Protein AF-A0A6M4GUN7-F1 (afdb_monomer_lite)

Organism: NCBI:txid2732067

Secondary structure (DSSP, 8-state):
------SPEEEEEEETTEEEEEEE-SSEEEEEETT-S--EEEEHHHHHTTTHHHHHHHHHHHT-PPP-------

pLDDT: mean 79.71, std 13.84, range [49.0, 95.38]

Structure (mmCIF, N/CA/C/O backbone):
data_AF-A0A6M4GUN7-F1
#
_entry.id   AF-A0A6M4GUN7-F1
#
loop_
_atom_site.group_PDB
_atom_site.id
_atom_site.type_symbol
_atom_site.label_atom_id
_atom_site.label_alt_id
_atom_site.label_comp_id
_atom_site.label_asym_id
_atom_site.label_entity_id
_atom_site.label_seq_id
_atom_site.pdbx_PDB_ins_code
_atom_site.Cartn_x
_atom_site.Cartn_y
_atom_site.Cartn_z
_atom_site.occupancy
_atom_site.B_iso_or_equiv
_atom_site.auth_seq_id
_atom_site.auth_comp_id
_atom_site.auth_asym_id
_atom_site.auth_atom_id
_atom_site.pdbx_PDB_model_num
ATOM 1 N N . MET A 1 1 ? -1.417 13.016 -17.744 1.00 67.56 1 MET A N 1
ATOM 2 C CA . MET A 1 1 ? -0.187 13.240 -16.952 1.00 67.56 1 MET A CA 1
ATOM 3 C C . MET A 1 1 ? -0.332 12.476 -15.651 1.00 67.56 1 MET A C 1
ATOM 5 O O . MET A 1 1 ? -1.384 12.584 -15.034 1.00 67.56 1 MET A O 1
ATOM 9 N N . ILE A 1 2 ? 0.675 11.694 -15.268 1.00 86.50 2 ILE A N 1
ATOM 10 C CA . ILE A 1 2 ? 0.728 11.042 -13.956 1.00 86.50 2 ILE A CA 1
ATOM 11 C C . ILE A 1 2 ? 1.789 11.752 -13.118 1.00 86.50 2 ILE A C 1
ATOM 13 O O . ILE A 1 2 ? 2.857 12.080 -13.634 1.00 86.50 2 ILE A O 1
ATOM 17 N N . THR A 1 3 ? 1.475 12.051 -11.860 1.00 87.06 3 THR A N 1
ATOM 18 C CA . THR A 1 3 ? 2.411 12.740 -10.968 1.00 87.06 3 THR A CA 1
ATOM 19 C C . THR A 1 3 ? 3.266 11.693 -10.263 1.00 87.06 3 THR A C 1
ATOM 21 O O . THR A 1 3 ? 2.701 10.842 -9.569 1.00 87.06 3 THR A O 1
ATOM 24 N N . PRO A 1 4 ? 4.599 11.719 -10.426 1.00 83.94 4 PRO A N 1
ATOM 25 C CA . PRO A 1 4 ? 5.468 10.786 -9.729 1.00 83.94 4 PRO A CA 1
ATOM 26 C C . PRO A 1 4 ? 5.371 11.004 -8.218 1.00 83.94 4 PRO A C 1
ATOM 28 O O . PRO A 1 4 ? 5.253 12.131 -7.729 1.00 83.94 4 PRO A O 1
ATOM 31 N N . LEU A 1 5 ? 5.427 9.906 -7.472 1.00 87.00 5 LEU A N 1
ATOM 32 C CA . LEU A 1 5 ? 5.424 9.937 -6.019 1.00 87.00 5 LEU A CA 1
ATOM 33 C C . LEU A 1 5 ? 6.808 10.381 -5.527 1.00 87.00 5 LEU A C 1
ATOM 35 O O . LEU A 1 5 ? 7.708 9.565 -5.386 1.00 87.00 5 LEU A O 1
ATOM 39 N N . ALA A 1 6 ? 6.991 11.682 -5.308 1.00 82.81 6 ALA A N 1
ATOM 40 C CA . ALA A 1 6 ? 8.274 12.236 -4.863 1.00 82.81 6 ALA A CA 1
ATOM 41 C C . ALA A 1 6 ? 8.530 12.058 -3.354 1.00 82.81 6 ALA A C 1
ATOM 43 O O . ALA A 1 6 ? 9.673 12.080 -2.910 1.00 82.81 6 ALA A O 1
ATOM 44 N N . ALA A 1 7 ? 7.470 11.897 -2.559 1.00 87.38 7 ALA A N 1
ATOM 45 C CA . ALA A 1 7 ? 7.538 11.743 -1.109 1.00 87.38 7 ALA A CA 1
ATOM 46 C C . ALA A 1 7 ? 6.474 10.748 -0.625 1.00 87.38 7 ALA A C 1
ATOM 48 O O . ALA A 1 7 ? 5.468 10.562 -1.319 1.00 87.38 7 ALA A O 1
ATOM 49 N N . PRO A 1 8 ? 6.646 10.136 0.564 1.00 90.81 8 PRO A N 1
ATOM 50 C CA . PRO A 1 8 ? 5.669 9.198 1.091 1.00 90.81 8 PRO A CA 1
ATOM 51 C C . PRO A 1 8 ? 4.271 9.817 1.216 1.00 90.81 8 PRO A C 1
ATOM 53 O O . PRO A 1 8 ? 4.078 10.827 1.895 1.00 90.81 8 PRO A O 1
ATOM 56 N N . LEU A 1 9 ? 3.278 9.191 0.585 1.00 92.75 9 LEU A N 1
ATOM 57 C CA . LEU A 1 9 ? 1.887 9.628 0.615 1.00 92.75 9 LEU A CA 1
ATOM 58 C C . LEU A 1 9 ? 1.084 8.766 1.583 1.00 92.75 9 LEU A C 1
ATOM 60 O O . LEU A 1 9 ? 0.947 7.558 1.398 1.00 92.75 9 LEU A O 1
ATOM 64 N N . LYS A 1 10 ? 0.497 9.407 2.594 1.00 93.50 10 LYS A N 1
ATOM 65 C CA . LYS A 1 10 ? -0.339 8.755 3.603 1.00 93.50 10 LYS A CA 1
ATOM 66 C C . LYS A 1 10 ? -1.822 8.952 3.300 1.00 93.50 10 LYS A C 1
ATOM 68 O O . LYS A 1 10 ? -2.271 10.079 3.097 1.00 93.50 10 LYS A O 1
ATOM 73 N N . ARG A 1 11 ? -2.595 7.868 3.306 1.00 95.38 11 ARG A N 1
ATOM 74 C CA . ARG A 1 11 ? -4.045 7.858 3.081 1.00 95.38 11 ARG A CA 1
ATOM 75 C C . ARG A 1 11 ? -4.749 6.974 4.098 1.00 95.38 11 ARG A C 1
ATOM 77 O O . ARG A 1 11 ? -4.196 5.982 4.558 1.00 95.38 11 ARG A O 1
ATOM 84 N N . SER A 1 12 ? -5.971 7.358 4.444 1.00 93.12 12 SER A N 1
ATOM 85 C CA . SER A 1 12 ? -6.898 6.480 5.150 1.00 93.12 12 SER A CA 1
ATOM 86 C C . SER A 1 12 ? -7.769 5.796 4.112 1.00 93.12 12 SER A C 1
ATOM 88 O O . SER A 1 12 ? -8.264 6.465 3.207 1.00 93.12 12 SER A O 1
ATOM 90 N N . ILE A 1 13 ? -7.951 4.492 4.250 1.00 93.94 13 ILE A N 1
ATOM 91 C CA . ILE A 1 13 ? -8.895 3.711 3.454 1.00 93.94 13 ILE A CA 1
ATOM 92 C C . ILE A 1 13 ? -9.754 2.878 4.397 1.00 93.94 13 ILE A C 1
ATOM 94 O O . ILE A 1 13 ? -9.300 2.519 5.484 1.00 93.94 13 ILE A O 1
ATOM 98 N N . SER A 1 14 ? -10.964 2.552 3.968 1.00 93.19 14 SER A N 1
ATOM 99 C CA . SER A 1 14 ? -11.853 1.646 4.689 1.00 93.19 14 SER A CA 1
ATOM 100 C C . SER A 1 14 ? -12.117 0.435 3.800 1.00 93.19 14 SER A C 1
ATOM 102 O O . SER A 1 14 ? -12.482 0.593 2.636 1.00 93.19 14 SER A O 1
ATOM 104 N N . VAL A 1 15 ? -11.885 -0.761 4.333 1.00 92.00 15 VAL A N 1
ATOM 105 C CA . VAL A 1 15 ? -12.057 -2.045 3.639 1.00 92.00 15 VAL A CA 1
ATOM 106 C C . VAL A 1 15 ? -12.828 -2.962 4.580 1.00 92.00 15 VAL A C 1
ATOM 108 O O . VAL A 1 15 ? -12.427 -3.107 5.731 1.00 92.00 15 VAL A O 1
ATOM 111 N N . ASP A 1 16 ? -13.956 -3.516 4.132 1.00 90.25 16 ASP A N 1
ATOM 112 C CA . ASP A 1 16 ? -14.814 -4.417 4.924 1.00 90.25 16 ASP A CA 1
ATOM 113 C C . ASP A 1 16 ? -15.187 -3.878 6.321 1.00 90.25 16 ASP A C 1
ATOM 115 O O . ASP A 1 16 ? -15.248 -4.608 7.306 1.00 90.25 16 ASP A O 1
ATOM 119 N N . GLY A 1 17 ? -15.404 -2.563 6.434 1.00 91.81 17 GLY A N 1
ATOM 120 C CA . GLY A 1 17 ? -15.727 -1.904 7.707 1.00 91.81 17 GLY A CA 1
ATOM 121 C C . GLY A 1 17 ? -14.531 -1.677 8.642 1.00 91.81 17 GLY A C 1
ATOM 122 O O . GLY A 1 17 ? -14.699 -1.134 9.733 1.00 91.81 17 GLY A O 1
ATOM 123 N N . HIS A 1 18 ? -13.319 -2.035 8.218 1.00 89.38 18 HIS A N 1
ATOM 124 C CA . HIS A 1 18 ? -12.082 -1.779 8.943 1.00 89.38 18 HIS A CA 1
ATOM 125 C C . HIS A 1 18 ? -11.315 -0.608 8.326 1.00 89.38 18 HIS A C 1
ATOM 127 O O . HIS A 1 18 ? -11.076 -0.552 7.120 1.00 89.38 18 HIS A O 1
ATOM 133 N N . ASP A 1 19 ? -10.888 0.324 9.175 1.00 93.31 19 ASP A N 1
ATOM 134 C CA . ASP A 1 19 ? -10.070 1.454 8.753 1.00 93.31 19 ASP A CA 1
ATOM 135 C C . ASP A 1 19 ? -8.584 1.089 8.749 1.00 93.31 19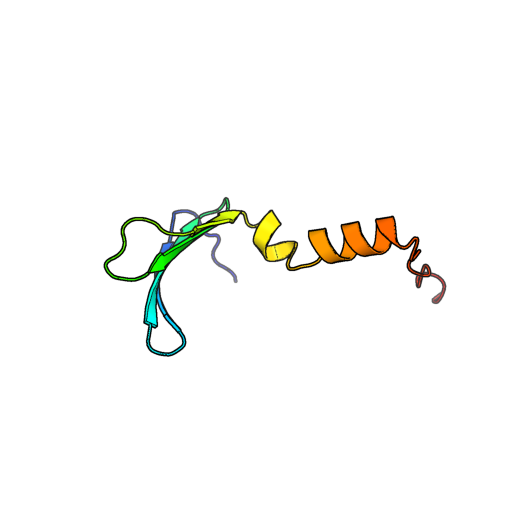 ASP A C 1
ATOM 137 O O . ASP A 1 19 ? -8.033 0.583 9.734 1.00 93.31 19 ASP A O 1
ATOM 141 N N . TYR A 1 20 ? -7.903 1.463 7.672 1.00 93.56 20 TYR A N 1
ATOM 142 C CA . TYR A 1 20 ? -6.471 1.291 7.497 1.00 93.56 20 TYR A CA 1
ATOM 143 C C . TYR A 1 20 ? -5.811 2.608 7.124 1.00 93.56 20 TYR A C 1
ATOM 145 O O . TYR A 1 20 ? -6.325 3.425 6.366 1.00 93.56 20 TYR A O 1
ATOM 153 N N . THR A 1 21 ? -4.611 2.789 7.648 1.00 93.94 21 THR A N 1
ATOM 154 C CA . THR A 1 21 ? -3.669 3.803 7.210 1.00 93.94 21 THR A CA 1
ATOM 155 C C . THR A 1 21 ? -2.702 3.171 6.225 1.00 93.94 21 THR A C 1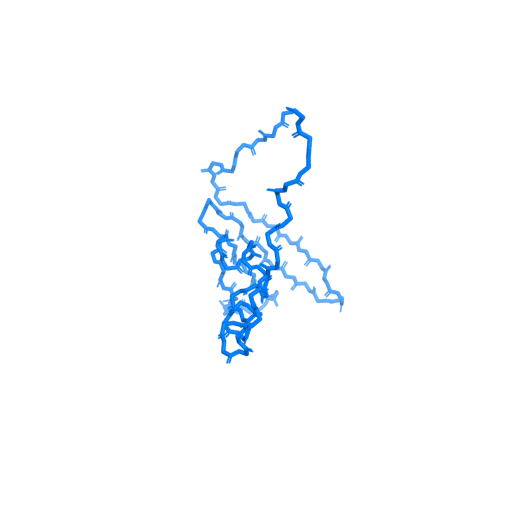
ATOM 157 O O . THR A 1 21 ? -1.949 2.267 6.580 1.00 93.94 21 THR A O 1
ATOM 160 N N . VAL A 1 22 ? -2.697 3.685 5.006 1.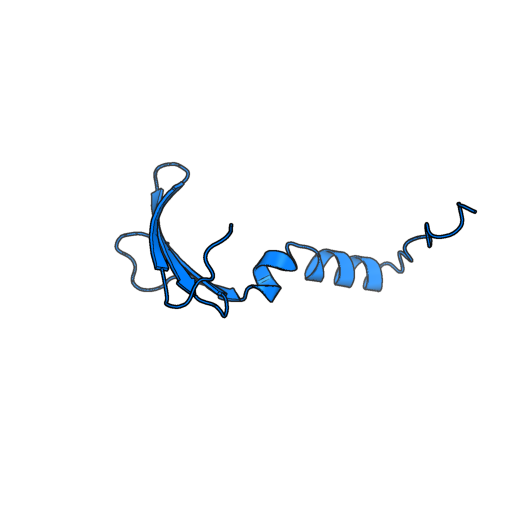00 94.12 22 VAL A N 1
ATOM 161 C CA . VAL A 1 22 ? -1.804 3.276 3.930 1.00 94.12 22 VAL A CA 1
ATOM 162 C C . VAL A 1 22 ? -0.763 4.363 3.724 1.00 94.12 22 VAL A C 1
ATOM 164 O O . VAL A 1 22 ? -1.108 5.531 3.566 1.00 94.12 22 VAL A O 1
ATOM 167 N N . VAL A 1 23 ? 0.510 3.991 3.734 1.00 94.31 23 VAL A N 1
ATOM 168 C CA . VAL A 1 23 ? 1.628 4.861 3.368 1.00 94.31 23 VAL A CA 1
ATOM 169 C C . VAL A 1 23 ? 2.260 4.273 2.119 1.00 94.31 23 VAL A C 1
ATOM 171 O O . VAL A 1 23 ? 2.760 3.157 2.166 1.00 94.31 23 VAL A O 1
ATOM 174 N N . MET A 1 24 ? 2.215 5.003 1.012 1.00 94.12 24 MET A N 1
ATOM 175 C CA . MET A 1 24 ? 2.907 4.641 -0.226 1.00 94.12 24 MET A CA 1
ATOM 176 C C . MET A 1 24 ? 4.214 5.418 -0.301 1.00 94.12 24 MET A C 1
ATOM 178 O O . MET A 1 24 ? 4.207 6.621 -0.050 1.00 94.12 24 MET A O 1
ATOM 182 N N . SER A 1 25 ? 5.304 4.763 -0.676 1.00 92.19 25 SER A N 1
ATOM 183 C CA . SER A 1 25 ? 6.603 5.371 -0.967 1.00 92.19 25 SER A CA 1
ATOM 184 C C . SER A 1 25 ? 7.129 4.867 -2.319 1.00 92.19 25 SER A C 1
ATOM 186 O O . SER A 1 25 ? 6.555 3.938 -2.891 1.00 92.19 25 SER A O 1
ATOM 188 N N . PRO A 1 26 ? 8.196 5.459 -2.879 1.00 90.38 26 PRO A N 1
ATOM 189 C CA . PRO A 1 26 ? 8.806 4.960 -4.114 1.00 90.38 26 PRO A CA 1
ATOM 190 C C . PRO A 1 26 ? 9.254 3.491 -4.055 1.00 90.38 26 PRO A C 1
ATOM 192 O O . PRO A 1 26 ? 9.331 2.838 -5.089 1.00 90.38 26 PRO A O 1
ATOM 195 N N . GLU A 1 27 ? 9.511 2.951 -2.865 1.00 89.19 27 GLU A N 1
ATOM 196 C CA . GLU A 1 27 ? 10.029 1.599 -2.633 1.00 89.19 27 GLU A CA 1
ATOM 197 C C . GLU A 1 27 ? 8.914 0.570 -2.382 1.00 89.19 27 GLU A C 1
ATOM 199 O O . GLU A 1 27 ? 9.075 -0.620 -2.684 1.00 89.19 27 GLU A O 1
ATOM 204 N N . GLY A 1 28 ? 7.767 1.010 -1.855 1.00 90.31 28 GLY A N 1
ATOM 205 C CA . GLY A 1 28 ? 6.663 0.110 -1.551 1.00 90.31 28 GLY A CA 1
ATOM 206 C C . GLY A 1 28 ? 5.463 0.751 -0.864 1.00 90.31 28 GLY A C 1
ATOM 207 O O . GLY A 1 28 ? 5.189 1.946 -0.973 1.00 90.31 28 GLY A O 1
ATOM 208 N N . ILE A 1 29 ? 4.720 -0.084 -0.143 1.00 93.38 29 ILE A N 1
ATOM 209 C CA . ILE A 1 29 ? 3.525 0.293 0.598 1.00 93.38 29 ILE A CA 1
ATOM 210 C C . ILE A 1 29 ? 3.563 -0.277 2.012 1.00 93.38 29 ILE A C 1
ATOM 212 O O . ILE A 1 29 ? 3.929 -1.427 2.244 1.00 93.38 29 ILE A O 1
ATOM 216 N N . ARG A 1 30 ? 3.090 0.510 2.969 1.00 92.25 30 ARG A N 1
ATOM 217 C CA . ARG A 1 30 ? 2.855 0.079 4.340 1.00 92.25 30 ARG A CA 1
ATOM 218 C C . ARG A 1 30 ? 1.391 0.248 4.689 1.00 92.25 30 ARG A C 1
ATOM 220 O O . ARG A 1 30 ? 0.849 1.346 4.599 1.00 92.25 30 ARG A O 1
ATOM 227 N N . ILE A 1 31 ? 0.766 -0.825 5.149 1.00 93.56 31 ILE A N 1
ATOM 228 C CA . ILE A 1 31 ? -0.645 -0.867 5.526 1.00 93.56 31 ILE A CA 1
ATOM 229 C C . ILE A 1 31 ? -0.724 -1.128 7.023 1.00 93.56 31 ILE A C 1
ATOM 231 O O . ILE A 1 31 ? -0.271 -2.152 7.528 1.00 93.56 31 ILE A O 1
ATOM 235 N N . THR A 1 32 ? -1.291 -0.181 7.757 1.00 91.50 32 THR A N 1
ATOM 236 C CA . THR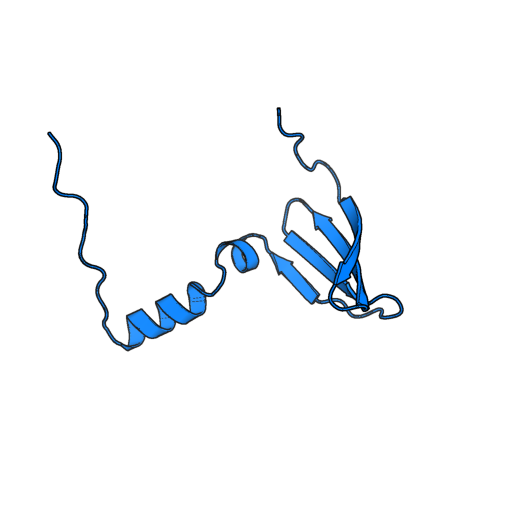 A 1 32 ? -1.418 -0.250 9.211 1.00 91.50 32 THR A CA 1
ATOM 237 C C . THR A 1 32 ? -2.890 -0.154 9.593 1.00 91.50 32 THR A C 1
ATOM 239 O O . THR A 1 32 ? -3.512 0.860 9.281 1.00 91.50 32 THR A O 1
ATOM 242 N N . PRO A 1 33 ? -3.470 -1.153 10.277 1.00 90.50 33 PRO A N 1
ATOM 243 C CA . PRO A 1 33 ? -4.824 -1.036 10.804 1.00 90.50 33 PRO A CA 1
ATOM 244 C C . PRO A 1 33 ? -4.922 0.152 11.766 1.00 90.50 33 PRO A C 1
ATOM 246 O O . PRO A 1 33 ? -4.013 0.396 12.569 1.00 90.50 33 PRO A O 1
ATOM 249 N N . LYS A 1 34 ? -6.022 0.898 11.710 1.00 84.69 34 LYS A N 1
ATOM 250 C CA . LYS A 1 34 ? -6.252 2.045 12.592 1.00 84.69 34 LYS A CA 1
ATOM 251 C C . LYS A 1 34 ? -6.204 1.602 14.059 1.00 84.69 34 LYS A C 1
ATOM 253 O O . LYS A 1 34 ? -6.779 0.589 14.444 1.00 84.69 34 LYS A O 1
ATOM 258 N N . GLY A 1 35 ? -5.458 2.345 14.878 1.00 77.81 35 GLY A N 1
ATOM 259 C CA . GLY A 1 35 ? -5.239 2.016 16.293 1.00 77.81 35 GLY A CA 1
ATOM 260 C C . GLY A 1 35 ? -4.185 0.931 16.557 1.00 77.81 35 GLY A C 1
ATOM 261 O O . GLY A 1 35 ? -3.917 0.618 17.717 1.00 77.81 35 GLY A O 1
ATOM 262 N N . LYS A 1 36 ? -3.540 0.372 15.522 1.00 77.25 36 LYS A N 1
ATOM 263 C CA . LYS A 1 36 ? -2.415 -0.565 15.667 1.00 77.25 36 LYS A CA 1
ATOM 264 C C . LYS A 1 36 ? -1.101 0.109 15.271 1.00 77.25 36 LYS A C 1
ATOM 266 O O . LYS A 1 36 ? -1.055 0.948 14.382 1.00 77.25 36 LYS A O 1
ATOM 271 N N . ARG A 1 37 ? -0.012 -0.258 15.955 1.00 73.31 37 ARG A N 1
ATOM 272 C CA . ARG A 1 37 ? 1.350 0.234 15.651 1.00 73.31 37 ARG A CA 1
ATOM 273 C C . ARG A 1 37 ? 2.128 -0.699 14.716 1.00 73.31 37 ARG A C 1
ATOM 275 O O . ARG A 1 37 ? 3.038 -0.250 14.025 1.00 73.31 37 ARG A O 1
ATOM 282 N N . LYS A 1 38 ? 1.768 -1.987 14.686 1.00 75.44 38 LYS A N 1
ATOM 283 C CA . LYS A 1 38 ? 2.329 -2.977 13.758 1.00 75.44 38 LYS A CA 1
ATOM 284 C C . LYS A 1 38 ? 1.471 -2.996 12.493 1.00 75.44 38 LYS A C 1
ATOM 286 O O . LYS A 1 38 ? 0.313 -3.396 12.552 1.00 75.44 38 LYS A O 1
ATOM 291 N N . GLY A 1 39 ? 2.035 -2.502 11.397 1.00 82.31 39 GLY A N 1
ATOM 292 C CA . GLY A 1 39 ? 1.473 -2.615 10.053 1.00 82.31 39 GLY A CA 1
ATOM 293 C C . GLY A 1 39 ? 2.330 -3.548 9.207 1.00 82.31 39 GLY A C 1
ATOM 294 O O . GLY A 1 39 ? 3.488 -3.782 9.550 1.00 82.31 39 GLY A O 1
ATOM 295 N N . SER A 1 40 ? 1.758 -4.065 8.127 1.00 89.38 40 SER A N 1
ATOM 296 C CA . SER A 1 40 ? 2.476 -4.869 7.141 1.00 89.38 40 SER A CA 1
ATOM 297 C C . SER A 1 40 ? 3.110 -3.953 6.102 1.00 89.38 40 SER A C 1
ATOM 299 O O . SER A 1 40 ? 2.483 -2.987 5.664 1.00 89.38 40 SER A O 1
ATOM 301 N N . GLU A 1 41 ? 4.344 -4.246 5.720 1.00 90.19 41 GLU A N 1
ATOM 302 C CA . GLU A 1 41 ? 5.098 -3.501 4.716 1.00 90.19 41 GLU A CA 1
ATOM 303 C C . GLU A 1 41 ? 5.415 -4.426 3.546 1.00 90.19 41 GLU A C 1
ATOM 305 O O . GLU A 1 41 ? 5.787 -5.581 3.752 1.00 90.19 41 GLU A O 1
ATOM 310 N N . PHE A 1 42 ? 5.214 -3.924 2.332 1.00 90.12 42 PHE A N 1
ATOM 311 C CA . PHE A 1 42 ? 5.395 -4.665 1.094 1.00 90.12 42 PHE A CA 1
ATOM 312 C C . PHE A 1 42 ? 6.159 -3.801 0.099 1.00 90.12 42 PHE A C 1
ATOM 314 O O . PHE A 1 42 ? 5.816 -2.637 -0.097 1.00 90.12 42 PHE A O 1
ATOM 321 N N . THR A 1 43 ? 7.157 -4.360 -0.573 1.00 90.25 43 THR A N 1
ATOM 322 C CA . THR A 1 43 ? 7.810 -3.683 -1.699 1.00 90.25 43 THR A CA 1
ATOM 323 C C . THR A 1 43 ? 6.909 -3.707 -2.932 1.00 90.25 43 THR A C 1
ATOM 325 O O . THR A 1 43 ? 6.043 -4.577 -3.071 1.00 90.25 43 THR A O 1
ATOM 328 N N . TRP A 1 44 ? 7.134 -2.800 -3.887 1.00 87.50 44 TRP A N 1
ATOM 329 C CA . TRP A 1 44 ? 6.408 -2.863 -5.163 1.00 87.50 44 TRP A CA 1
ATOM 330 C C . TRP A 1 44 ? 6.624 -4.189 -5.884 1.00 87.50 44 TRP A C 1
ATOM 332 O O . TRP A 1 44 ? 5.685 -4.716 -6.462 1.00 87.50 44 TRP A O 1
ATOM 342 N N . GLN A 1 45 ? 7.820 -4.775 -5.793 1.00 84.94 45 GLN A N 1
ATOM 343 C CA . GLN A 1 45 ? 8.105 -6.094 -6.363 1.00 84.94 45 GLN A CA 1
ATOM 344 C C . GLN A 1 45 ? 7.221 -7.190 -5.752 1.00 84.94 45 GLN A C 1
ATOM 346 O O . GLN A 1 45 ? 6.738 -8.051 -6.478 1.00 84.94 45 GLN A O 1
ATOM 351 N N . GLN A 1 46 ? 6.962 -7.144 -4.441 1.00 81.44 46 GLN A N 1
ATOM 352 C CA . GLN A 1 46 ? 6.077 -8.102 -3.770 1.00 81.44 46 GLN A CA 1
ATOM 353 C C . GLN A 1 46 ? 4.607 -7.929 -4.180 1.00 81.44 46 GLN A C 1
ATOM 355 O O . GLN A 1 46 ? 3.900 -8.921 -4.332 1.00 81.44 46 GLN A O 1
ATOM 360 N N . LEU A 1 47 ? 4.148 -6.688 -4.378 1.00 83.69 47 LEU A N 1
ATOM 361 C CA . LEU A 1 47 ? 2.770 -6.401 -4.798 1.00 83.69 47 LEU A CA 1
ATOM 362 C C . LEU A 1 47 ? 2.535 -6.684 -6.288 1.00 83.69 47 LEU A C 1
ATOM 364 O O . LEU A 1 47 ? 1.534 -7.293 -6.653 1.00 83.69 47 LEU A O 1
ATOM 368 N N . LEU A 1 48 ? 3.455 -6.237 -7.146 1.00 82.44 48 LEU A N 1
ATOM 369 C CA . LEU A 1 48 ? 3.394 -6.401 -8.602 1.00 82.44 48 LEU A CA 1
ATOM 370 C C . LEU A 1 48 ? 3.707 -7.838 -9.022 1.00 82.44 48 LEU A C 1
ATOM 372 O O . LEU A 1 48 ? 3.167 -8.316 -10.011 1.00 82.44 48 LEU A O 1
ATOM 376 N N . GLY A 1 49 ? 4.513 -8.550 -8.233 1.00 71.88 49 GLY A N 1
ATOM 377 C CA . GLY A 1 49 ? 4.701 -9.996 -8.342 1.00 71.88 49 GLY A CA 1
ATOM 378 C C . GLY A 1 49 ? 3.499 -10.813 -7.851 1.00 71.88 49 GLY A C 1
ATOM 379 O O . GLY A 1 49 ? 3.638 -12.025 -7.689 1.00 71.88 49 GLY A O 1
ATOM 380 N N . GLY A 1 50 ? 2.358 -10.156 -7.587 1.00 60.84 50 GLY A N 1
ATOM 381 C CA . GLY A 1 50 ? 1.124 -10.671 -6.995 1.00 60.84 50 GLY A CA 1
ATOM 382 C C . GLY A 1 50 ? 0.856 -12.142 -7.288 1.00 60.84 50 GLY A C 1
ATOM 383 O O . GLY A 1 50 ? 0.538 -12.511 -8.411 1.00 60.84 50 GLY A O 1
ATOM 384 N N . GLY A 1 51 ? 1.033 -12.999 -6.279 1.00 56.34 51 GLY A N 1
ATOM 385 C CA . GLY A 1 51 ? 0.788 -14.447 -6.360 1.00 56.34 51 GLY A CA 1
ATOM 386 C C . GLY A 1 51 ? 1.689 -15.235 -7.323 1.00 56.34 51 GLY A C 1
ATOM 387 O O . GLY A 1 51 ? 1.797 -16.451 -7.179 1.00 56.34 51 GLY A O 1
ATOM 388 N N . SER A 1 52 ? 2.382 -14.572 -8.250 1.00 55.47 52 SER A N 1
ATOM 389 C CA . SER A 1 52 ? 3.212 -15.190 -9.280 1.00 55.47 52 SER A CA 1
ATOM 390 C C . SER A 1 52 ? 4.447 -15.820 -8.676 1.00 55.47 52 SER A C 1
ATOM 392 O O . SER A 1 52 ? 4.789 -16.910 -9.075 1.00 55.47 52 SER A O 1
ATOM 394 N N . ALA A 1 53 ? 5.066 -15.245 -7.641 1.00 60.66 53 ALA A N 1
ATOM 395 C CA . ALA A 1 53 ? 6.227 -15.896 -7.026 1.00 60.66 53 ALA A CA 1
ATOM 396 C C . ALA A 1 53 ? 5.899 -17.312 -6.503 1.00 60.66 53 ALA A C 1
ATOM 398 O O . ALA A 1 53 ? 6.690 -18.234 -6.684 1.00 60.66 53 ALA A O 1
ATOM 399 N N . LEU A 1 54 ? 4.714 -17.505 -5.908 1.00 65.12 54 LEU A N 1
ATOM 400 C CA . LEU A 1 54 ? 4.262 -18.820 -5.446 1.00 65.12 54 LEU A CA 1
ATOM 401 C C . LEU A 1 54 ? 3.779 -19.696 -6.605 1.00 65.12 54 LEU A C 1
ATOM 403 O O . LEU A 1 54 ? 4.125 -20.869 -6.650 1.00 65.12 54 LEU A O 1
ATOM 407 N N . VAL A 1 55 ? 2.997 -19.147 -7.537 1.00 65.81 55 VAL A N 1
ATOM 408 C CA . VAL A 1 55 ? 2.502 -19.887 -8.709 1.00 65.81 55 VAL A CA 1
ATOM 409 C C . VAL A 1 55 ? 3.647 -20.289 -9.642 1.00 65.81 55 VAL A C 1
ATOM 411 O O . VAL A 1 55 ? 3.631 -21.387 -10.173 1.00 65.81 55 VAL A O 1
ATOM 414 N N . ASP A 1 56 ? 4.668 -19.458 -9.807 1.00 66.88 56 ASP A N 1
ATOM 415 C CA . ASP A 1 56 ? 5.867 -19.728 -10.598 1.00 66.88 56 ASP A CA 1
ATOM 416 C C . ASP A 1 56 ? 6.778 -20.719 -9.879 1.00 66.88 56 ASP A C 1
ATOM 418 O O . ASP A 1 56 ? 7.249 -21.652 -10.520 1.00 66.88 56 ASP A O 1
ATOM 422 N N . ALA A 1 57 ? 6.972 -20.600 -8.558 1.00 68.44 57 ALA A N 1
ATOM 423 C CA . ALA A 1 57 ? 7.680 -21.622 -7.782 1.00 68.44 57 ALA A CA 1
ATOM 424 C C . ALA A 1 57 ? 6.952 -22.978 -7.828 1.00 68.44 57 ALA A C 1
ATOM 426 O O . ALA A 1 57 ? 7.584 -24.022 -7.987 1.00 68.44 57 ALA A O 1
ATOM 427 N N . LEU A 1 58 ? 5.618 -22.965 -7.752 1.00 73.44 58 LEU A N 1
ATOM 428 C CA . LEU A 1 58 ? 4.780 -24.151 -7.890 1.00 73.44 58 LEU A CA 1
ATOM 429 C C . LEU A 1 58 ? 4.865 -24.733 -9.306 1.00 73.44 58 LEU A C 1
ATOM 431 O O . LEU A 1 58 ? 5.137 -25.916 -9.455 1.00 73.44 58 LEU A O 1
ATOM 435 N N . ASN A 1 59 ? 4.697 -23.923 -10.350 1.00 78.31 59 ASN A N 1
ATOM 436 C CA . ASN A 1 59 ? 4.791 -24.358 -11.745 1.00 78.31 59 ASN A CA 1
ATOM 437 C C . ASN A 1 59 ? 6.190 -24.876 -12.091 1.00 78.31 59 ASN A C 1
ATOM 439 O O . ASN A 1 59 ? 6.301 -25.855 -12.824 1.00 78.31 59 ASN A O 1
ATOM 443 N N . ALA A 1 60 ? 7.244 -24.270 -11.536 1.00 76.75 60 ALA A N 1
ATOM 444 C CA . ALA A 1 60 ? 8.612 -24.759 -11.657 1.00 76.75 60 ALA A CA 1
ATOM 445 C C . ALA A 1 60 ? 8.773 -26.131 -10.987 1.00 76.75 60 ALA A C 1
ATOM 447 O O . ALA A 1 60 ? 9.361 -27.032 -11.581 1.00 76.75 60 ALA A O 1
ATOM 448 N N . SER A 1 61 ? 8.193 -26.323 -9.796 1.00 74.38 61 SER A N 1
ATOM 449 C CA . SER A 1 61 ? 8.185 -27.624 -9.115 1.00 74.38 61 SER A CA 1
ATOM 450 C C . SER A 1 61 ? 7.341 -28.677 -9.842 1.00 74.38 61 SER A C 1
ATOM 452 O O . SER A 1 61 ? 7.654 -29.861 -9.757 1.00 74.38 61 SER A O 1
ATOM 454 N N . LEU A 1 62 ? 6.274 -28.266 -10.531 1.00 84.81 62 LEU A N 1
ATOM 455 C CA . LEU A 1 62 ? 5.387 -29.142 -11.303 1.00 84.81 62 LEU A CA 1
ATOM 456 C C . LEU A 1 62 ? 5.855 -29.343 -12.757 1.00 84.81 62 LEU A C 1
ATOM 458 O O . LEU A 1 62 ? 5.236 -30.109 -13.491 1.00 84.81 62 LEU A O 1
ATOM 462 N N . GLY A 1 63 ? 6.926 -28.668 -13.186 1.00 76.56 63 GLY A N 1
ATOM 463 C CA . GLY A 1 63 ? 7.458 -28.761 -14.548 1.00 76.56 63 GLY A CA 1
ATOM 464 C C . GLY A 1 63 ? 6.533 -28.200 -15.635 1.00 76.56 63 GLY A C 1
ATOM 465 O O . GLY A 1 63 ? 6.657 -28.584 -16.798 1.00 76.56 63 GLY A O 1
ATOM 466 N N . VAL A 1 64 ? 5.601 -27.304 -15.294 1.00 72.44 64 VAL A N 1
ATOM 467 C CA . VAL A 1 64 ? 4.674 -26.706 -16.266 1.00 72.44 64 VAL A CA 1
ATOM 468 C C . VAL A 1 64 ? 5.418 -25.638 -17.072 1.00 72.44 64 VAL A C 1
ATOM 470 O O . VAL A 1 64 ? 5.447 -24.459 -16.722 1.00 72.44 64 VAL A O 1
ATOM 473 N N . VAL A 1 65 ? 6.055 -26.061 -18.165 1.00 63.09 65 VAL A N 1
ATOM 474 C CA . VAL A 1 65 ? 6.647 -25.165 -19.165 1.00 63.09 65 VAL A CA 1
ATOM 475 C C . VAL A 1 65 ? 5.509 -24.434 -19.879 1.00 63.09 65 VAL A C 1
ATOM 477 O O . VAL A 1 65 ? 4.67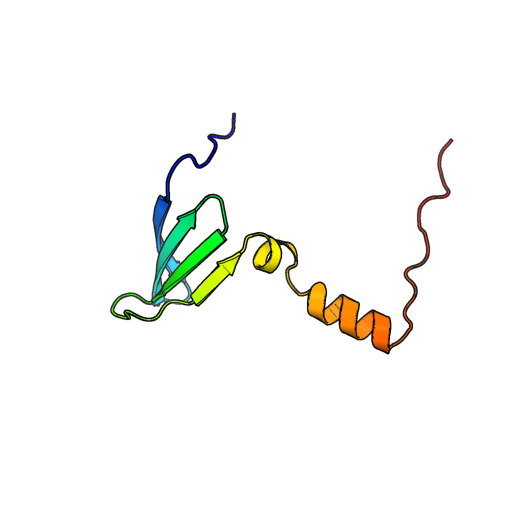5 -25.062 -20.532 1.00 63.09 65 VAL A O 1
ATOM 480 N N . ARG A 1 66 ? 5.449 -23.102 -19.757 1.00 62.31 66 ARG A N 1
ATOM 481 C CA . ARG A 1 66 ? 4.477 -22.294 -20.511 1.00 62.31 66 ARG A CA 1
ATOM 482 C C . AR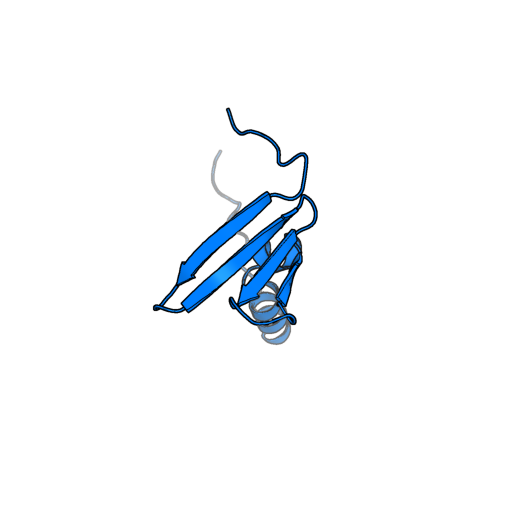G A 1 66 ? 4.789 -22.437 -22.013 1.00 62.31 66 ARG A C 1
ATOM 484 O O . ARG A 1 66 ? 5.939 -22.209 -22.390 1.00 62.31 66 ARG A O 1
ATOM 491 N N . PRO A 1 67 ? 3.828 -22.806 -22.882 1.00 51.34 67 PRO A N 1
ATOM 492 C CA . PRO A 1 67 ? 4.076 -22.822 -24.317 1.00 51.34 67 PRO A CA 1
ATOM 493 C C . PRO A 1 67 ? 4.356 -21.395 -24.803 1.00 51.34 67 PRO A C 1
ATOM 495 O O . PRO A 1 67 ? 3.616 -20.461 -24.497 1.00 51.34 67 PRO A O 1
ATOM 498 N N . ASN A 1 68 ? 5.458 -21.242 -25.536 1.00 49.00 68 ASN A N 1
ATOM 499 C CA . ASN A 1 68 ? 5.889 -20.003 -26.173 1.00 49.00 68 ASN A CA 1
ATOM 500 C C . ASN A 1 68 ? 4.858 -19.560 -27.227 1.00 49.00 68 ASN A C 1
ATOM 502 O O . ASN A 1 68 ? 4.919 -19.995 -28.377 1.00 49.00 68 ASN A O 1
ATOM 506 N N . THR A 1 69 ? 3.910 -18.703 -26.848 1.00 55.34 69 THR A N 1
ATOM 507 C CA . THR A 1 69 ? 2.991 -18.037 -27.787 1.00 55.34 69 THR A CA 1
ATOM 508 C C . THR A 1 69 ? 3.634 -16.757 -28.322 1.00 55.34 69 THR A C 1
ATOM 510 O O . THR A 1 69 ? 3.112 -15.667 -28.146 1.00 55.34 69 THR A O 1
ATOM 513 N N . GLU A 1 70 ? 4.775 -16.891 -28.992 1.00 54.25 70 GLU A N 1
ATOM 514 C CA . GLU A 1 70 ? 5.299 -15.878 -29.915 1.00 54.25 70 GLU A CA 1
ATOM 515 C C . GLU A 1 70 ? 5.814 -16.592 -31.165 1.00 54.25 70 GLU A C 1
ATOM 517 O O . GLU A 1 70 ? 7.006 -16.795 -31.383 1.00 54.25 70 GLU A O 1
ATOM 522 N N . ARG A 1 71 ? 4.865 -17.046 -31.988 1.00 53.84 71 ARG A N 1
ATOM 523 C CA . ARG A 1 71 ? 5.105 -17.352 -33.400 1.00 53.84 71 ARG A CA 1
ATOM 524 C C . ARG A 1 71 ? 3.817 -17.169 -34.194 1.00 53.84 71 ARG A C 1
ATOM 526 O O . ARG A 1 71 ? 3.263 -18.147 -34.676 1.00 53.84 71 ARG A O 1
ATOM 533 N N . ILE A 1 72 ? 3.330 -15.938 -34.318 1.00 60.91 72 ILE A N 1
ATOM 534 C CA . ILE A 1 72 ? 2.459 -15.555 -35.440 1.00 60.91 72 ILE A CA 1
ATOM 535 C C . ILE A 1 72 ? 2.468 -14.036 -35.650 1.00 60.91 72 ILE A C 1
ATOM 537 O O . ILE A 1 72 ? 2.145 -13.289 -34.730 1.00 60.91 72 ILE A O 1
ATOM 541 N N . SER A 1 73 ? 2.713 -13.652 -36.910 1.00 53.66 73 SER A N 1
ATOM 542 C CA . SER A 1 73 ? 2.690 -12.311 -37.539 1.00 53.66 73 SER A CA 1
ATOM 543 C C . SER A 1 73 ? 4.051 -11.607 -37.588 1.00 53.66 73 SER A C 1
ATOM 545 O O . SER A 1 73 ? 4.641 -11.369 -36.543 1.00 53.66 73 SER A O 1
ATOM 547 N N . SER A 1 74 ? 4.619 -11.215 -38.731 1.00 50.81 74 SER A N 1
ATOM 548 C CA . SER A 1 74 ? 4.323 -11.389 -40.166 1.00 50.81 74 SER A CA 1
ATOM 549 C C . SER A 1 74 ? 5.625 -11.165 -40.934 1.00 50.81 74 SER A C 1
ATOM 551 O O . SER A 1 74 ? 6.477 -10.416 -40.405 1.00 50.81 74 SER A O 1
#

Foldseek 3Di:
DDDDAPDWDWDWDADPNWIWIWTQDPQWIWIGTPPGPDTDTDGPCRVVCPCVVVVVVVCVVVVVDDPPPPPDDD

Sequence (74 aa):
MITPLAAPLKRSISVDGHDYTVVMSPEGIRITPKGKRKGSEFTWQQLLGGGSALVDALNASLGVVRPNTERISS

Radius of gyration: 18.4 Å; chains: 1; bounding box: 26×42×56 Å